Protein AF-A0A3D0WSB8-F1 (afdb_monomer)

Mean predicted aligned error: 11.87 Å

Secondary structure (DSSP, 8-state):
---TT---EEEEEEEEEHHHHHTTTPPPP-HHHHHTPPPP--PPP--SHHHHHTTTS------------------------S---EEEEEEEEE-TT-------PPPS--EEEEEEEEEEETTEEEEEEEEEEE--SS-------S---TT------

Solvent-accessible surface area (backbone atoms only — not comparable to full-atom values): 10632 Å² total; per-residue (Å²): 91,70,52,96,86,32,53,50,38,36,32,38,42,37,37,34,34,40,74,66,34,57,79,70,66,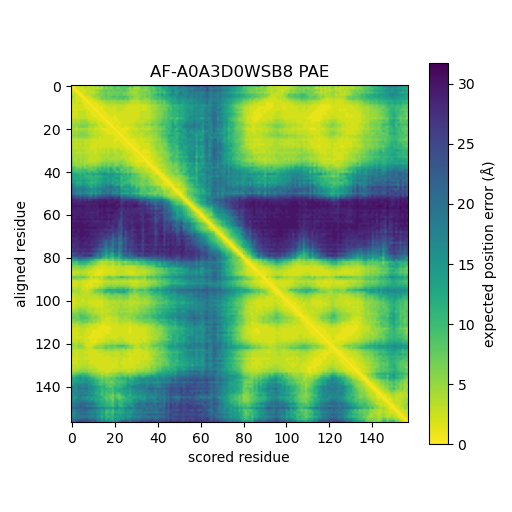61,70,81,68,48,62,46,65,64,80,68,47,84,75,75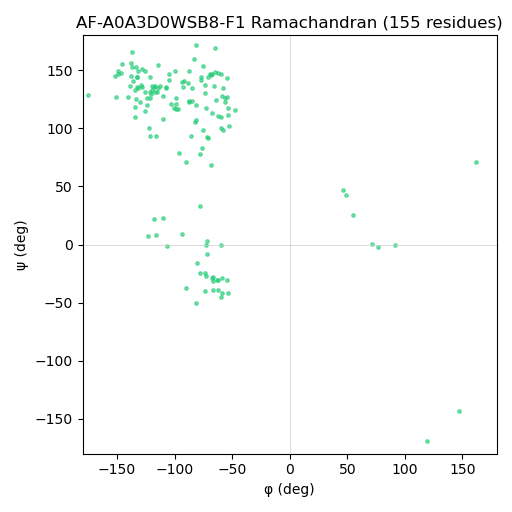,80,87,74,81,87,83,84,60,63,70,67,68,78,45,79,85,64,83,87,81,70,84,89,68,79,86,80,78,83,78,76,74,76,72,78,84,75,80,74,75,88,64,87,78,56,73,47,77,48,70,82,43,78,42,53,64,67,45,71,52,85,85,89,79,89,75,73,98,67,75,51,43,34,33,40,36,36,41,36,41,40,96,92,45,55,47,58,51,75,49,79,45,81,40,78,71,99,72,84,87,83,70,79,75,78,96,74,82,62,94,90,70,84,83,88,76,114

Radius of gyration: 27.63 Å; Cα contacts (8 Å, |Δi|>4): 172; chains: 1; bounding box: 60×66×68 Å

Foldseek 3Di:
DADPQLAKKWKKKKKWAPVVCVVVVNDFDWVCCVVVPDDDPPDDDDDCVCVVVPVDDDDDDPPDDPDDCPPPPDPPPPPCVDDTWIDMDDRDIDHGNDDDDDDDDTDPDFHKMKMKMWMDDPHDIDIDIDIDGDDDPDDDDWDDDPDDDPPDDDDTD

pLDDT: mean 83.95, std 13.14, range [54.47, 97.56]

Nearest PDB structures (foldseek):
  4u59-assembly1_A  TM=7.955E-01  e=6.589E-05  Salmonella enterica subsp. enterica serovar Typhimurium
  4rtd-assembly1_A  TM=7.518E-01  e=3.400E-05  Escherichia coli K-12
  5a42-assembly1_A  TM=7.023E-01  e=4.072E-05  Escherichia coli K-12
  4u4j-assembly1_A  TM=7.418E-01  e=1.202E-04  Salmonella enterica subsp. enterica serovar Typhimurium str. LT2
  4ziq-assembly1_A-2  TM=7.502E-01  e=2.791E-04  Escherichia coli K-12

Sequence (157 aa):
ISEKTKKSMTYTLAIVDEGLLDLTSFKTPNAWNEFYAREALGVRTWDLFDRVLGANTGMIGPLLSIGGDEALKASSDKVNRFKPVVKFLGPFTIKNGETKTHKIKLPPYVGSVRVMVVAGGNGAYGSAEKTVAVKNALMTLSTLPRVLGPGEEVWLP

Structure (mmCIF, N/CA/C/O backbone):
data_AF-A0A3D0WSB8-F1
#
_entry.id   AF-A0A3D0WSB8-F1
#
loop_
_atom_site.group_PDB
_atom_site.id
_atom_site.type_symbol
_atom_site.label_atom_id
_atom_site.label_alt_id
_atom_site.label_comp_id
_atom_site.label_asym_id
_atom_site.label_entity_id
_atom_site.label_seq_id
_atom_site.pdbx_PDB_ins_code
_atom_site.Cartn_x
_atom_site.Cartn_y
_atom_site.Cartn_z
_atom_site.occupancy
_atom_site.B_iso_or_equiv
_atom_site.auth_seq_id
_atom_site.auth_comp_id
_atom_site.auth_asym_id
_atom_site.auth_atom_id
_atom_site.pdbx_PDB_model_num
ATOM 1 N N . ILE A 1 1 ? -7.890 13.795 -2.703 1.00 86.88 1 ILE A N 1
ATOM 2 C CA . ILE A 1 1 ? -8.263 13.046 -1.481 1.00 86.88 1 ILE A CA 1
ATOM 3 C C . ILE A 1 1 ? -9.335 13.847 -0.767 1.00 86.88 1 ILE A C 1
ATOM 5 O O . ILE A 1 1 ? -9.094 15.012 -0.465 1.00 86.88 1 ILE A O 1
ATOM 9 N N . SER A 1 2 ? -10.502 13.241 -0.572 1.00 88.25 2 SER A N 1
ATOM 10 C CA . SER A 1 2 ? -11.665 13.812 0.113 1.00 88.25 2 SER A CA 1
ATOM 11 C C . SER A 1 2 ? -12.270 12.758 1.042 1.00 88.25 2 SER A C 1
ATOM 13 O O . SER A 1 2 ? -12.113 11.561 0.803 1.00 88.25 2 SER A O 1
ATOM 15 N N . GLU A 1 3 ? -12.934 13.201 2.107 1.00 89.69 3 GLU A N 1
ATOM 16 C CA . GLU A 1 3 ? -13.652 12.327 3.042 1.00 89.69 3 GLU A CA 1
ATOM 17 C C . GLU A 1 3 ? -15.122 12.202 2.601 1.00 89.69 3 GLU A C 1
ATOM 19 O O . GLU A 1 3 ? -15.752 13.202 2.241 1.00 89.69 3 GLU A O 1
ATOM 24 N N . LYS A 1 4 ? -15.675 10.982 2.608 1.00 87.44 4 LYS A N 1
ATOM 25 C CA 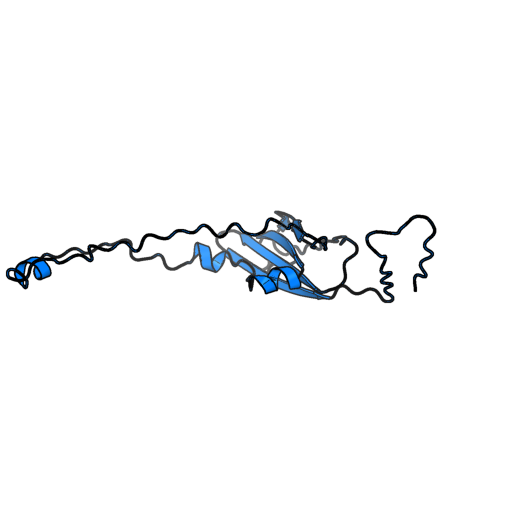. LYS A 1 4 ? -17.016 10.674 2.078 1.00 87.44 4 LYS A CA 1
ATOM 26 C C . LYS A 1 4 ? -18.125 11.416 2.830 1.00 87.44 4 LYS A C 1
ATOM 28 O O . LYS A 1 4 ? -19.071 11.886 2.205 1.00 87.44 4 LYS A O 1
ATOM 33 N N . THR A 1 5 ? -18.005 11.543 4.149 1.00 88.25 5 THR A N 1
ATOM 34 C CA . THR A 1 5 ? -18.958 12.261 5.014 1.00 88.25 5 THR A CA 1
ATOM 35 C C . THR A 1 5 ? -18.587 13.727 5.267 1.00 88.25 5 THR A C 1
ATOM 37 O O . THR A 1 5 ? -19.233 14.390 6.077 1.00 88.25 5 THR A O 1
ATOM 40 N N . LYS A 1 6 ? -17.581 14.259 4.553 1.00 88.25 6 LYS A N 1
ATOM 41 C CA . LYS A 1 6 ? -17.053 15.627 4.684 1.00 88.25 6 LYS A CA 1
ATOM 42 C C . LYS A 1 6 ? -16.610 16.008 6.106 1.00 88.25 6 LYS A C 1
ATOM 44 O O . LYS A 1 6 ? -16.581 17.194 6.434 1.00 88.25 6 LYS A O 1
ATOM 49 N N . LYS A 1 7 ? -16.234 15.046 6.942 1.00 90.81 7 LYS A N 1
ATOM 50 C CA . LYS A 1 7 ? -15.627 15.285 8.256 1.00 90.81 7 LYS A CA 1
ATOM 51 C C . LYS A 1 7 ? -14.123 15.522 8.125 1.00 90.81 7 LYS A C 1
ATOM 53 O O . LYS A 1 7 ? -13.494 15.149 7.136 1.00 90.81 7 LYS A O 1
ATOM 58 N N . SER A 1 8 ? -13.543 16.151 9.139 1.00 93.25 8 SER A N 1
ATOM 59 C CA . SER A 1 8 ? -12.102 16.303 9.271 1.00 93.25 8 SER A CA 1
ATOM 60 C C . SER A 1 8 ? -11.461 14.938 9.473 1.00 93.25 8 SER A C 1
ATOM 62 O O . SER A 1 8 ? -11.944 14.142 10.280 1.00 93.25 8 SER A O 1
ATOM 64 N N . MET A 1 9 ? -10.351 14.692 8.792 1.00 94.94 9 MET A N 1
ATOM 65 C CA . MET A 1 9 ? -9.581 13.465 8.961 1.00 94.94 9 MET A CA 1
ATOM 66 C C . MET A 1 9 ? -8.093 13.735 8.791 1.00 94.94 9 MET A C 1
ATOM 68 O O . MET A 1 9 ? -7.686 14.668 8.090 1.00 94.94 9 MET A O 1
ATOM 72 N N . THR A 1 10 ? -7.287 12.874 9.399 1.00 96.25 10 THR A N 1
ATOM 73 C CA . THR A 1 10 ? -5.852 12.792 9.154 1.00 96.25 10 THR A CA 1
ATOM 74 C C . THR A 1 10 ? -5.574 11.528 8.359 1.00 96.25 10 THR A C 1
ATOM 76 O O . THR A 1 10 ? -6.105 10.469 8.676 1.00 96.25 10 THR A O 1
ATOM 79 N N . TYR A 1 11 ? -4.759 11.621 7.317 1.00 96.19 11 TYR A N 1
ATOM 80 C CA . TYR A 1 11 ? -4.424 10.483 6.473 1.00 96.19 11 TYR A CA 1
ATOM 81 C C . TYR A 1 11 ? -2.946 10.449 6.108 1.00 96.19 11 TYR A C 1
ATOM 83 O O . TYR A 1 11 ? -2.254 11.469 6.084 1.00 96.19 11 TYR A O 1
ATOM 91 N N . THR A 1 12 ? -2.477 9.255 5.781 1.00 97.06 12 THR A N 1
ATOM 92 C CA . THR A 1 12 ? -1.164 8.991 5.203 1.00 97.06 12 THR A CA 1
ATOM 93 C C . THR A 1 12 ? -1.333 8.460 3.787 1.00 97.06 12 THR A C 1
ATOM 95 O O . THR A 1 12 ? -2.382 7.929 3.415 1.00 97.06 12 THR A O 1
ATOM 98 N N . LEU A 1 13 ? -0.306 8.660 2.970 1.00 96.56 13 LEU A N 1
ATOM 99 C CA . LEU A 1 13 ? -0.260 8.211 1.590 1.00 96.56 13 LEU A CA 1
ATOM 100 C C . LEU A 1 13 ? 0.983 7.346 1.406 1.00 96.56 13 LEU A C 1
ATOM 102 O O . LEU A 1 13 ? 2.096 7.794 1.678 1.00 96.56 13 LEU A O 1
ATOM 106 N N . ALA A 1 14 ? 0.799 6.134 0.905 1.00 96.81 14 ALA A N 1
ATOM 107 C CA . ALA A 1 14 ? 1.880 5.254 0.498 1.00 96.81 14 ALA A CA 1
ATOM 108 C C . ALA A 1 14 ? 1.782 4.994 -1.007 1.00 96.81 14 ALA A C 1
ATOM 110 O O . ALA A 1 14 ? 0.697 4.780 -1.540 1.00 96.81 14 ALA A O 1
ATOM 111 N N . ILE A 1 15 ? 2.911 5.044 -1.702 1.00 95.94 15 ILE A N 1
ATOM 112 C CA . ILE A 1 15 ? 3.022 4.731 -3.125 1.00 95.94 15 ILE A CA 1
ATOM 113 C C . ILE A 1 15 ? 4.090 3.669 -3.254 1.00 95.94 15 ILE A C 1
ATOM 115 O O . ILE A 1 15 ? 5.254 3.932 -2.945 1.00 95.94 15 ILE A O 1
ATOM 119 N N . VAL A 1 16 ? 3.683 2.484 -3.681 1.00 95.44 16 VAL A N 1
ATOM 120 C CA . VAL A 1 16 ? 4.558 1.317 -3.752 1.00 95.44 16 VAL A CA 1
ATOM 121 C C . VAL A 1 16 ? 4.396 0.652 -5.110 1.00 95.44 16 VAL A C 1
ATOM 123 O O . VAL A 1 16 ? 3.307 0.654 -5.672 1.00 95.44 16 VAL A O 1
ATOM 126 N N . ASP A 1 17 ? 5.483 0.125 -5.654 1.00 94.25 17 ASP A N 1
ATOM 127 C CA . ASP A 1 17 ? 5.476 -0.729 -6.842 1.00 94.25 17 ASP A CA 1
ATOM 128 C C . ASP A 1 17 ? 4.563 -1.952 -6.644 1.00 94.25 17 ASP A C 1
ATOM 130 O O . ASP A 1 17 ? 4.726 -2.698 -5.678 1.00 94.25 17 ASP A O 1
ATOM 134 N N . GLU A 1 18 ? 3.625 -2.164 -7.567 1.00 92.88 18 GLU A N 1
ATOM 135 C CA . GLU A 1 18 ? 2.699 -3.300 -7.551 1.00 92.88 18 GLU A CA 1
ATOM 136 C C . GLU A 1 18 ? 3.458 -4.631 -7.571 1.00 92.88 18 GLU A C 1
ATOM 138 O O . GLU A 1 18 ? 3.160 -5.523 -6.783 1.00 92.88 18 GLU A O 1
ATOM 143 N N . GLY A 1 19 ? 4.515 -4.731 -8.386 1.00 90.06 19 GLY A N 1
ATOM 144 C CA . GLY A 1 19 ? 5.308 -5.953 -8.490 1.00 90.06 19 GLY A CA 1
ATOM 145 C C . GLY A 1 19 ? 6.004 -6.314 -7.178 1.00 90.06 19 GLY A C 1
ATOM 146 O O . GLY A 1 19 ? 6.177 -7.491 -6.877 1.00 90.06 19 GLY A O 1
ATOM 147 N N . LEU A 1 20 ? 6.357 -5.318 -6.359 1.00 90.69 20 LEU A N 1
ATOM 148 C CA . LEU A 1 20 ? 6.916 -5.550 -5.026 1.00 90.69 20 LEU A CA 1
ATOM 149 C C . LEU A 1 20 ? 5.845 -6.029 -4.037 1.00 90.69 20 LEU A C 1
ATOM 151 O O . LEU A 1 20 ? 6.117 -6.903 -3.213 1.00 90.69 20 LEU A O 1
ATOM 155 N N . LEU A 1 21 ? 4.640 -5.459 -4.106 1.00 93.31 21 LEU A N 1
ATOM 156 C CA . LEU A 1 21 ? 3.523 -5.852 -3.246 1.00 93.31 21 LEU A CA 1
ATOM 157 C C . LEU A 1 21 ? 3.052 -7.279 -3.554 1.00 93.31 21 LEU A C 1
ATOM 159 O O . LEU A 1 21 ? 2.774 -8.048 -2.631 1.00 93.31 21 LEU A O 1
ATOM 163 N N . ASP A 1 22 ? 3.028 -7.654 -4.830 1.00 91.44 22 ASP A N 1
ATOM 164 C CA . ASP A 1 22 ? 2.535 -8.952 -5.286 1.00 91.44 22 ASP A CA 1
ATOM 165 C C . ASP A 1 22 ? 3.411 -10.122 -4.820 1.00 91.44 22 ASP A C 1
ATOM 167 O O . ASP A 1 22 ? 2.876 -11.182 -4.492 1.00 91.44 22 ASP A O 1
ATOM 171 N N . LEU A 1 23 ? 4.728 -9.922 -4.658 1.00 90.31 23 LEU A N 1
ATOM 172 C CA . LEU A 1 23 ? 5.646 -10.947 -4.128 1.00 90.31 23 LEU A CA 1
ATOM 173 C C . LEU A 1 23 ? 5.215 -11.503 -2.767 1.00 90.31 23 LEU A C 1
ATOM 175 O O . LEU A 1 23 ? 5.499 -12.653 -2.443 1.00 90.31 23 LEU A O 1
ATOM 179 N N . THR A 1 24 ? 4.548 -10.677 -1.963 1.00 92.50 24 THR A N 1
ATOM 180 C CA . THR A 1 24 ? 4.083 -11.039 -0.616 1.00 92.50 24 THR A CA 1
ATOM 181 C C . THR A 1 24 ? 2.563 -11.020 -0.499 1.00 92.50 24 THR A C 1
ATOM 183 O O . THR A 1 24 ? 2.034 -11.160 0.601 1.00 92.50 24 THR A O 1
ATOM 186 N N . SER A 1 25 ? 1.848 -10.848 -1.620 1.00 93.19 25 SER A N 1
ATOM 187 C CA . SER A 1 25 ? 0.395 -10.630 -1.632 1.00 93.19 25 SER A CA 1
ATOM 188 C C . SER A 1 25 ? -0.037 -9.536 -0.644 1.00 93.19 25 SER A C 1
ATOM 190 O O . SER A 1 25 ? -1.010 -9.686 0.102 1.00 93.19 25 SER A O 1
ATOM 192 N N . PHE A 1 26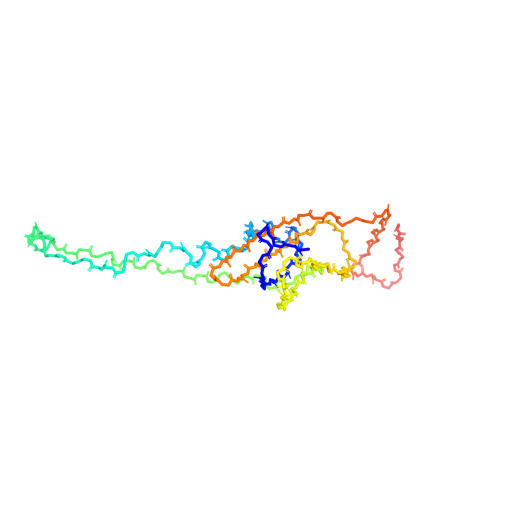 ? 0.726 -8.439 -0.597 1.00 96.06 26 PHE A N 1
ATOM 193 C CA . PHE A 1 26 ? 0.545 -7.385 0.391 1.00 96.06 26 PHE A CA 1
ATOM 194 C C . PHE A 1 26 ? -0.822 -6.712 0.227 1.00 96.06 26 PHE A C 1
ATOM 196 O O . PHE A 1 26 ? -1.170 -6.191 -0.839 1.00 96.06 26 PHE A O 1
ATOM 203 N N . LYS A 1 27 ? -1.597 -6.702 1.313 1.00 94.69 27 LYS A N 1
ATOM 204 C CA . LYS A 1 27 ? -2.911 -6.057 1.377 1.00 94.69 27 LYS A CA 1
ATOM 205 C C . LYS A 1 27 ? -2.762 -4.628 1.875 1.00 94.69 27 LYS A C 1
ATOM 207 O O . LYS A 1 27 ? -2.004 -4.383 2.811 1.00 94.69 27 LYS A O 1
ATOM 212 N N . THR A 1 28 ? -3.522 -3.695 1.303 1.00 95.62 28 THR A N 1
ATOM 213 C CA . THR A 1 28 ? -3.549 -2.327 1.832 1.00 95.62 28 THR A CA 1
ATOM 214 C C . THR A 1 28 ? -4.005 -2.339 3.288 1.00 95.62 28 THR A C 1
ATOM 216 O O . THR A 1 28 ? -5.063 -2.905 3.585 1.00 95.62 28 THR A O 1
ATOM 219 N N . PRO A 1 29 ? -3.240 -1.714 4.203 1.00 94.81 29 PRO A N 1
ATOM 220 C CA . PRO A 1 29 ? -3.592 -1.691 5.611 1.00 94.81 29 PRO A CA 1
ATOM 221 C C . PRO A 1 29 ? -4.976 -1.078 5.830 1.00 94.81 29 PRO A C 1
ATOM 223 O O . PRO A 1 29 ? -5.304 -0.026 5.278 1.00 94.81 29 PRO A O 1
ATOM 226 N N . ASN A 1 30 ? -5.781 -1.728 6.667 1.00 94.31 30 ASN A N 1
ATOM 227 C CA . ASN A 1 30 ? -7.077 -1.221 7.090 1.00 94.31 30 ASN A CA 1
ATOM 228 C C . ASN A 1 30 ? -7.105 -1.119 8.616 1.00 94.31 30 ASN A C 1
ATOM 230 O O . ASN A 1 30 ? -7.333 -2.110 9.305 1.00 94.31 30 ASN A O 1
ATOM 234 N N . ALA A 1 31 ? -6.907 0.096 9.128 1.00 92.31 31 ALA A N 1
ATOM 235 C CA . ALA A 1 31 ? -6.892 0.364 10.563 1.00 92.31 31 ALA A CA 1
ATOM 236 C C . ALA A 1 31 ? -8.209 -0.027 11.258 1.00 92.31 31 ALA A C 1
ATOM 238 O O . ALA A 1 31 ? -8.179 -0.417 12.420 1.00 92.31 31 ALA A O 1
ATOM 239 N N . TRP A 1 32 ? -9.350 0.008 10.556 1.00 92.31 32 TRP A N 1
ATOM 240 C CA . TRP A 1 32 ? -10.624 -0.437 11.126 1.00 92.31 32 TRP A CA 1
ATOM 241 C C . TRP A 1 32 ? -10.570 -1.905 11.556 1.00 92.31 32 TRP A C 1
ATOM 243 O O . TRP A 1 32 ? -10.994 -2.237 12.656 1.00 92.31 32 TRP A O 1
ATOM 253 N N . ASN A 1 33 ? -10.014 -2.777 10.712 1.00 91.56 33 ASN A N 1
ATOM 254 C CA . ASN A 1 33 ? -9.956 -4.212 10.991 1.00 91.56 33 ASN A CA 1
ATOM 255 C C . ASN A 1 33 ? -9.051 -4.543 12.180 1.00 91.56 33 ASN A C 1
ATOM 257 O O . ASN A 1 33 ? -9.295 -5.546 12.838 1.00 91.56 33 ASN A O 1
ATOM 261 N N . GLU A 1 34 ? -8.043 -3.712 12.444 1.00 90.81 34 GLU A N 1
ATOM 262 C CA . GLU A 1 34 ? -7.132 -3.877 13.579 1.00 90.81 34 GLU A CA 1
ATOM 263 C C . GLU A 1 34 ? -7.748 -3.331 14.873 1.00 90.81 34 GLU A C 1
ATOM 265 O O . GLU A 1 34 ? -7.818 -4.035 15.875 1.00 90.81 34 GLU A O 1
ATOM 270 N N . PHE A 1 35 ? -8.259 -2.094 14.861 1.00 91.00 35 PHE A N 1
ATOM 271 C CA . PHE A 1 35 ? -8.812 -1.462 16.067 1.00 91.00 35 PHE A CA 1
ATOM 272 C C . PHE A 1 35 ? -10.179 -2.019 16.485 1.00 91.00 35 PHE A C 1
ATOM 274 O O . PHE A 1 35 ? -10.533 -1.934 17.657 1.00 91.00 35 PHE A O 1
ATOM 281 N N . TYR A 1 36 ? -10.942 -2.587 15.548 1.00 90.75 36 TYR A N 1
ATOM 282 C CA . TYR A 1 36 ? -12.220 -3.259 15.813 1.00 90.75 36 TYR A CA 1
ATOM 283 C C . TYR A 1 36 ? -12.123 -4.777 15.625 1.00 90.75 36 TYR A C 1
ATOM 285 O O . TYR A 1 36 ? -13.131 -5.445 15.371 1.00 90.75 36 TYR A O 1
ATOM 293 N N . ALA A 1 37 ? -10.913 -5.331 15.733 1.00 92.44 37 ALA A N 1
ATOM 294 C CA . ALA A 1 37 ? -10.713 -6.769 15.725 1.00 92.44 37 ALA A CA 1
ATOM 295 C C . ALA A 1 37 ? -11.469 -7.425 16.890 1.00 92.44 37 ALA A C 1
ATOM 297 O O . ALA A 1 37 ? -11.585 -6.875 17.986 1.00 92.44 37 ALA A O 1
ATOM 298 N N . ARG A 1 38 ? -11.964 -8.645 16.666 1.00 91.12 38 ARG A N 1
ATOM 299 C CA . ARG A 1 38 ? -12.457 -9.478 17.767 1.00 91.12 38 ARG A CA 1
ATOM 300 C C . ARG A 1 38 ? -11.248 -9.971 18.550 1.00 91.12 38 ARG A C 1
ATOM 302 O O . ARG A 1 38 ? -10.427 -10.702 18.001 1.00 91.12 38 ARG A O 1
ATOM 309 N N . GLU A 1 39 ? -11.156 -9.591 19.814 1.00 89.94 39 GLU A N 1
ATOM 310 C CA . GLU A 1 39 ? -10.102 -10.092 20.687 1.00 89.94 39 GLU A CA 1
ATOM 311 C C . GLU A 1 39 ? -10.334 -11.568 21.021 1.00 89.94 39 GLU A C 1
ATOM 313 O O . GLU A 1 39 ? -11.471 -12.038 21.152 1.00 89.94 39 GLU A O 1
ATOM 318 N N . ALA A 1 40 ? -9.237 -12.317 21.135 1.00 88.56 40 ALA A N 1
ATOM 319 C CA . ALA A 1 40 ? -9.295 -13.693 21.595 1.00 88.56 40 ALA A CA 1
ATOM 320 C C . ALA A 1 40 ? -9.840 -13.737 23.027 1.00 88.56 40 ALA A C 1
ATOM 322 O O . ALA A 1 40 ? -9.587 -12.841 23.834 1.00 88.56 40 ALA A O 1
ATOM 323 N N . LEU A 1 41 ? -10.568 -14.806 23.353 1.00 89.56 41 LEU A N 1
ATOM 324 C CA . LEU A 1 41 ? -11.069 -15.008 24.704 1.00 89.56 41 LEU A CA 1
ATOM 325 C C . LEU A 1 41 ? -9.882 -15.069 25.680 1.00 89.56 41 LEU A C 1
ATOM 327 O O . LEU A 1 41 ? -9.130 -16.039 25.699 1.00 89.56 41 LEU A O 1
ATOM 331 N N . GLY A 1 42 ? -9.733 -14.032 26.505 1.00 88.62 42 GLY A N 1
ATOM 332 C CA . GLY A 1 42 ? -8.688 -13.948 27.531 1.00 88.62 42 GLY A CA 1
ATOM 333 C C . GLY A 1 42 ? -8.921 -14.867 28.735 1.00 88.62 42 GLY A C 1
ATOM 334 O O . GLY A 1 42 ? -8.116 -14.885 29.664 1.00 88.62 42 GLY A O 1
ATOM 335 N N . VAL A 1 43 ? -10.019 -15.626 28.740 1.00 91.19 43 VAL A N 1
ATOM 336 C CA . VAL A 1 43 ? -10.356 -16.569 29.806 1.00 91.19 43 VAL A CA 1
ATOM 337 C C . VAL A 1 43 ? -9.714 -17.913 29.505 1.00 91.19 43 VAL A C 1
ATOM 339 O O . VAL A 1 43 ? -9.967 -18.526 28.471 1.00 91.19 43 VAL A O 1
ATOM 342 N N . ARG A 1 44 ? -8.915 -18.395 30.454 1.00 85.06 44 ARG A N 1
ATOM 343 C CA . ARG A 1 44 ? -8.439 -19.776 30.473 1.00 85.06 44 ARG A CA 1
ATOM 344 C C . ARG A 1 44 ? -9.291 -20.555 31.461 1.00 85.06 44 ARG A C 1
ATOM 346 O O . ARG A 1 44 ? -9.301 -20.229 32.646 1.00 85.06 44 ARG A O 1
A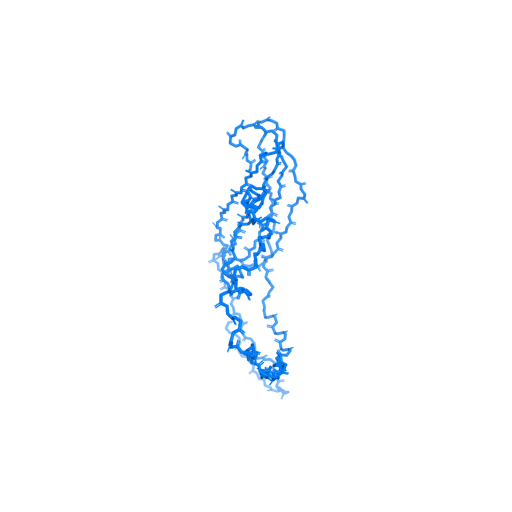TOM 353 N N . THR A 1 45 ? -10.008 -21.559 30.976 1.00 86.75 45 THR A N 1
ATOM 354 C CA . THR A 1 45 ? -10.735 -22.502 31.828 1.00 86.75 45 THR A CA 1
ATOM 355 C C . THR A 1 45 ? -9.816 -23.652 32.208 1.00 86.75 45 THR A C 1
ATOM 357 O O . THR A 1 45 ? -9.051 -24.143 31.382 1.00 86.75 45 THR A O 1
ATOM 360 N N . TRP A 1 46 ? -9.900 -24.072 33.464 1.00 86.94 46 TRP A N 1
ATOM 361 C CA . TRP A 1 46 ? -9.191 -25.230 33.991 1.00 86.94 46 TRP A CA 1
ATOM 362 C C . TRP A 1 46 ? -10.214 -26.110 34.696 1.00 86.94 46 TRP A C 1
ATOM 364 O O . TRP A 1 46 ? -11.051 -25.589 35.434 1.00 86.94 46 TRP A O 1
ATOM 374 N N . ASP A 1 47 ? -10.136 -27.420 34.494 1.00 86.06 47 ASP A N 1
ATOM 375 C CA . ASP A 1 47 ? -10.934 -28.384 35.244 1.00 86.06 47 ASP A CA 1
ATOM 376 C C . ASP A 1 47 ? -10.086 -29.599 35.675 1.00 86.06 47 ASP A C 1
ATOM 378 O O .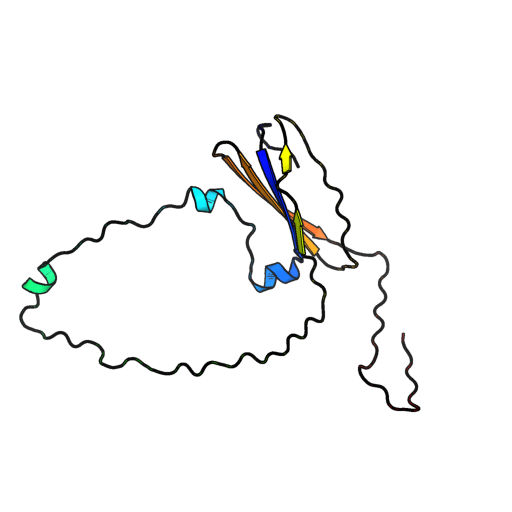 ASP A 1 47 ? -8.941 -29.766 35.245 1.00 86.06 47 ASP A O 1
ATOM 382 N N . LEU A 1 48 ? -10.627 -30.391 36.608 1.00 82.12 48 LEU A N 1
ATOM 383 C CA . LEU A 1 48 ? -9.995 -31.585 37.182 1.00 82.12 48 LEU A CA 1
ATOM 384 C C . LEU A 1 48 ? -10.609 -32.909 36.686 1.00 82.12 48 LEU A C 1
ATOM 386 O O . LEU A 1 48 ? -10.134 -33.967 37.095 1.00 82.12 48 LEU A O 1
ATOM 390 N N . PHE A 1 49 ? -11.637 -32.888 35.835 1.00 76.62 49 PHE A N 1
ATOM 391 C CA . PHE A 1 49 ? -12.302 -34.069 35.279 1.00 76.62 49 PHE A CA 1
ATOM 392 C C . PHE A 1 49 ? -11.305 -35.020 34.612 1.00 76.62 49 PHE A C 1
ATOM 394 O O . PHE A 1 49 ? -11.358 -36.216 34.894 1.00 76.62 49 PHE A O 1
ATOM 401 N N . ASP A 1 50 ? -10.326 -34.511 33.857 1.00 67.44 50 ASP A N 1
ATOM 402 C CA . ASP A 1 50 ? -9.274 -35.340 33.240 1.00 67.44 50 ASP A CA 1
ATOM 403 C C . ASP A 1 50 ? -8.395 -36.072 34.270 1.00 67.44 50 ASP A C 1
ATOM 405 O O . ASP A 1 50 ? -7.931 -37.188 34.030 1.00 67.44 50 ASP A O 1
ATOM 409 N N . ARG A 1 51 ? -8.190 -35.488 35.460 1.00 65.19 51 ARG A N 1
ATOM 410 C CA . ARG A 1 51 ? -7.430 -36.130 36.549 1.00 65.19 51 ARG A CA 1
ATOM 411 C C . ARG A 1 51 ? -8.240 -37.187 37.293 1.00 65.19 51 ARG A C 1
ATOM 413 O O . ARG A 1 51 ? -7.654 -38.083 37.892 1.00 65.19 51 ARG A O 1
ATOM 420 N N . VAL A 1 52 ? -9.566 -37.075 37.274 1.00 68.56 52 VAL A N 1
ATOM 421 C CA . VAL A 1 52 ? -10.474 -37.997 37.970 1.00 68.56 52 VAL A CA 1
ATOM 422 C C . VAL A 1 52 ? -10.870 -39.169 37.067 1.00 68.56 52 VAL A C 1
ATOM 424 O O . VAL A 1 52 ? -10.943 -40.299 37.540 1.00 68.56 52 VAL A O 1
ATOM 427 N N . LEU A 1 53 ? -11.069 -38.934 35.766 1.00 65.44 53 LEU A N 1
ATOM 428 C CA . LEU A 1 53 ? -11.468 -39.964 34.798 1.00 65.44 53 LEU A CA 1
ATOM 429 C C . LEU A 1 53 ? -10.300 -40.839 34.301 1.00 65.44 53 LEU A C 1
ATOM 431 O O . LEU A 1 53 ? -10.540 -41.916 33.761 1.00 65.44 53 LEU A O 1
ATOM 435 N N . GLY A 1 54 ? -9.048 -40.416 34.507 1.00 59.12 54 GLY A N 1
ATOM 436 C CA . GLY A 1 54 ? -7.848 -41.060 33.956 1.00 59.12 54 GLY A CA 1
ATOM 437 C C . GLY A 1 54 ? -6.851 -41.616 34.977 1.00 59.12 54 GLY A C 1
ATOM 438 O O . GLY A 1 54 ? -5.683 -41.785 34.631 1.00 59.12 54 GLY A O 1
ATOM 439 N N . ALA A 1 55 ? -7.259 -41.909 36.218 1.00 56.19 55 ALA A N 1
ATOM 440 C CA . ALA A 1 55 ? -6.353 -42.301 37.312 1.00 56.19 55 ALA A CA 1
ATOM 441 C C . ALA A 1 55 ? -5.501 -43.580 37.078 1.00 56.19 55 ALA A C 1
ATOM 443 O O . ALA A 1 55 ? -4.692 -43.916 37.937 1.00 56.19 55 ALA A O 1
ATOM 444 N N . ASN A 1 56 ? -5.625 -44.267 35.932 1.00 57.22 56 ASN A N 1
ATOM 445 C CA . ASN A 1 56 ? -4.951 -45.543 35.653 1.00 57.22 56 ASN A CA 1
ATOM 446 C C . ASN A 1 56 ? -4.060 -45.601 34.395 1.00 57.22 56 ASN A C 1
ATOM 448 O O . ASN A 1 56 ? -3.560 -46.680 34.082 1.00 57.22 56 ASN A O 1
ATOM 452 N N . THR A 1 57 ? -3.789 -44.506 33.680 1.00 60.06 57 THR A N 1
ATOM 453 C CA . THR A 1 57 ? -2.853 -44.557 32.535 1.00 60.06 57 THR A CA 1
ATOM 454 C C . THR A 1 57 ? -1.868 -43.399 32.569 1.00 60.06 57 THR A C 1
ATOM 456 O O . THR A 1 57 ? -2.240 -42.244 32.381 1.00 60.06 57 THR A O 1
ATOM 459 N N . GLY A 1 58 ? -0.603 -43.727 32.849 1.00 61.06 58 GLY A N 1
ATOM 460 C CA . GLY A 1 58 ? 0.503 -42.783 32.964 1.00 61.06 58 GLY A CA 1
ATOM 461 C C . GLY A 1 58 ? 0.670 -41.893 31.731 1.00 61.06 58 GLY A C 1
ATOM 462 O O . GLY A 1 58 ? 0.479 -42.315 30.593 1.00 61.06 58 GLY A O 1
ATOM 463 N N . MET A 1 59 ? 1.043 -40.641 31.979 1.00 60.38 59 MET A N 1
ATOM 464 C CA . MET A 1 59 ? 1.249 -39.626 30.955 1.00 60.38 59 MET A CA 1
ATOM 465 C C . MET A 1 59 ? 2.575 -39.889 30.226 1.00 60.38 59 MET A C 1
ATOM 467 O O . MET A 1 59 ? 3.644 -39.530 30.717 1.00 60.38 59 MET A O 1
ATOM 471 N N . ILE A 1 60 ? 2.515 -40.531 29.059 1.00 60.69 60 ILE A N 1
ATOM 472 C CA . ILE A 1 60 ? 3.670 -40.679 28.166 1.00 60.69 60 ILE A CA 1
ATOM 473 C C . ILE A 1 60 ? 3.731 -39.422 27.297 1.00 60.69 60 ILE A C 1
ATOM 475 O O . ILE A 1 60 ? 3.056 -39.317 26.276 1.00 60.69 60 ILE A O 1
ATOM 479 N N . GLY A 1 61 ? 4.507 -38.431 27.733 1.00 61.41 61 GLY A N 1
ATOM 480 C CA . GLY A 1 61 ? 4.875 -37.314 26.866 1.00 61.41 61 GLY A CA 1
ATOM 481 C C . GLY A 1 61 ? 5.795 -37.802 25.738 1.00 61.41 61 GLY A C 1
ATOM 482 O O . GLY A 1 61 ? 6.592 -38.717 25.963 1.00 61.41 61 GLY A O 1
ATOM 483 N N . PRO A 1 62 ? 5.730 -37.223 24.527 1.00 57.22 62 PRO A N 1
ATOM 484 C CA . PRO A 1 62 ? 6.719 -37.511 23.498 1.00 57.22 62 PRO A CA 1
ATOM 485 C C . PRO A 1 62 ? 8.101 -37.057 23.996 1.00 57.22 62 PRO A C 1
ATOM 487 O O . PRO A 1 62 ? 8.370 -35.868 24.130 1.00 57.22 62 PRO A O 1
ATOM 490 N N . LEU A 1 63 ? 8.983 -38.022 24.274 1.00 55.31 63 LEU A N 1
ATOM 491 C CA . LEU A 1 63 ? 10.372 -37.815 24.720 1.00 55.31 63 LEU A CA 1
ATOM 492 C C . LEU A 1 63 ? 11.288 -37.282 23.596 1.00 55.31 63 LEU A C 1
ATOM 494 O O . LEU A 1 63 ? 12.492 -37.136 23.777 1.00 55.31 63 LEU A O 1
ATOM 498 N N . LEU A 1 64 ? 10.738 -37.012 22.412 1.00 57.22 64 LEU A N 1
ATOM 499 C CA . LEU A 1 64 ? 11.496 -36.657 21.221 1.00 57.22 64 LEU A CA 1
ATOM 500 C C . LEU A 1 64 ? 11.138 -35.236 20.789 1.00 57.22 64 LEU A C 1
ATOM 502 O O . LEU A 1 64 ? 10.198 -35.009 20.031 1.00 57.22 64 LEU A O 1
ATOM 506 N N . SER A 1 65 ? 11.936 -34.278 21.262 1.00 56.97 65 SER A N 1
ATOM 507 C CA . SER A 1 65 ? 12.174 -33.049 20.509 1.00 56.97 65 SER A CA 1
ATOM 508 C C . SER A 1 65 ? 12.958 -33.446 19.262 1.00 56.97 65 SER A C 1
ATOM 510 O O . SER A 1 65 ? 14.090 -33.922 19.368 1.00 56.97 65 SER A O 1
ATOM 512 N N . ILE A 1 66 ? 12.354 -33.311 18.083 1.00 62.62 66 ILE A N 1
ATOM 513 C CA . ILE A 1 66 ? 13.090 -33.417 16.823 1.00 62.62 66 ILE A CA 1
ATOM 514 C C . ILE A 1 66 ? 13.944 -32.150 16.732 1.00 62.62 66 ILE A C 1
ATOM 516 O O . ILE A 1 66 ? 13.480 -31.090 16.319 1.00 62.62 66 ILE A O 1
ATOM 520 N N . GLY A 1 67 ? 15.180 -32.261 17.215 1.00 59.94 67 GLY A N 1
ATOM 521 C CA . GLY A 1 67 ? 16.230 -31.277 17.014 1.00 59.94 67 GLY A CA 1
ATOM 522 C C . GLY A 1 67 ? 16.744 -31.332 15.578 1.00 59.94 67 GLY A C 1
ATOM 523 O O . GLY A 1 67 ? 16.956 -32.411 15.027 1.00 59.94 67 GLY A O 1
ATOM 524 N N . GLY A 1 68 ? 16.951 -30.155 14.995 1.00 60.62 68 GLY A N 1
ATOM 525 C CA . GLY A 1 68 ? 17.503 -29.984 13.658 1.00 60.62 68 GLY A CA 1
ATOM 526 C C . GLY A 1 68 ? 17.201 -28.590 13.129 1.00 60.62 68 GLY A C 1
ATOM 527 O O . GLY A 1 68 ? 16.361 -28.446 12.252 1.00 60.62 68 GLY A O 1
ATOM 528 N N . ASP A 1 69 ? 17.856 -27.565 13.678 1.00 57.44 69 ASP A N 1
ATOM 529 C CA . ASP A 1 69 ? 17.925 -26.265 13.006 1.00 57.44 69 ASP A CA 1
ATOM 530 C C . ASP A 1 69 ? 19.249 -26.218 12.241 1.00 57.44 69 ASP A C 1
ATOM 532 O O . ASP A 1 69 ? 20.258 -25.682 12.702 1.00 57.44 69 ASP A O 1
ATOM 536 N N . GLU A 1 70 ? 19.278 -26.874 11.081 1.00 54.47 70 GLU A N 1
ATOM 537 C CA . GLU A 1 70 ? 20.255 -26.503 10.068 1.00 54.47 70 GLU A CA 1
ATOM 538 C C . GLU A 1 70 ? 19.798 -25.152 9.529 1.00 54.47 70 GLU A C 1
ATOM 540 O O . GLU A 1 70 ? 18.957 -25.061 8.634 1.00 54.47 70 GLU A O 1
ATOM 545 N N . ALA A 1 71 ? 20.312 -24.090 10.148 1.00 66.62 71 ALA A N 1
ATOM 546 C CA . ALA A 1 71 ? 20.104 -22.736 9.687 1.00 66.62 71 ALA A CA 1
ATOM 547 C C . ALA A 1 71 ? 20.618 -22.648 8.245 1.00 66.62 71 ALA A C 1
ATOM 549 O O . ALA A 1 71 ? 21.820 -22.502 8.001 1.00 66.62 71 ALA A O 1
ATOM 550 N N . LEU A 1 72 ? 19.696 -22.749 7.285 1.00 59.84 72 LEU A N 1
ATOM 551 C CA . LEU A 1 72 ? 19.931 -22.429 5.888 1.00 59.84 72 LEU A CA 1
ATOM 552 C C . LEU A 1 72 ? 20.505 -21.014 5.860 1.00 59.84 72 LEU A C 1
ATOM 554 O O . LEU A 1 72 ? 19.784 -20.027 6.018 1.00 59.84 72 LEU A O 1
ATOM 558 N N . LYS A 1 73 ? 21.827 -20.904 5.690 1.00 61.75 73 LYS A N 1
ATOM 559 C CA . LYS A 1 73 ? 22.466 -19.633 5.362 1.00 61.75 73 LYS A CA 1
ATOM 560 C C . LYS A 1 73 ? 21.852 -19.182 4.047 1.00 61.75 73 LYS A C 1
ATOM 562 O O . LYS A 1 73 ? 22.237 -19.666 2.986 1.00 61.75 73 LYS A O 1
ATOM 567 N N . ALA A 1 74 ? 20.892 -18.265 4.124 1.00 64.25 74 ALA A N 1
ATOM 568 C CA . ALA A 1 74 ? 20.395 -17.571 2.955 1.00 64.25 74 ALA A CA 1
ATOM 569 C C . ALA A 1 74 ? 21.612 -16.972 2.243 1.00 64.25 74 ALA A C 1
ATOM 571 O O . ALA A 1 74 ? 22.345 -16.165 2.822 1.00 64.25 74 ALA A O 1
ATOM 572 N N . SER A 1 75 ? 21.862 -17.420 1.014 1.00 62.62 75 SER A N 1
ATOM 573 C CA . SER A 1 75 ? 22.876 -16.853 0.134 1.00 62.62 75 SER A CA 1
ATOM 574 C C . SER A 1 75 ? 22.720 -15.333 0.139 1.00 62.62 75 SER A C 1
ATOM 576 O O . SER A 1 75 ? 21.676 -14.814 -0.262 1.00 62.62 75 SER A O 1
ATOM 578 N N . SER A 1 76 ? 23.732 -14.614 0.632 1.00 60.00 76 SER A N 1
ATOM 579 C CA . SER A 1 76 ? 23.693 -13.162 0.838 1.00 60.00 76 SER A CA 1
ATOM 580 C C . SER A 1 76 ? 23.885 -12.372 -0.457 1.00 60.00 76 SER A C 1
ATOM 582 O O . SER A 1 76 ? 24.462 -11.281 -0.447 1.00 60.00 76 SER A O 1
ATOM 584 N N . ASP A 1 77 ? 23.410 -12.900 -1.577 1.00 62.06 77 ASP A N 1
ATOM 585 C CA . ASP A 1 77 ? 23.452 -12.207 -2.850 1.00 62.06 77 ASP A CA 1
ATOM 586 C C . ASP A 1 77 ? 22.326 -11.176 -2.870 1.00 62.06 77 ASP A C 1
ATOM 588 O O . ASP A 1 77 ? 21.272 -11.343 -3.484 1.00 62.06 77 ASP A O 1
ATOM 592 N N . LYS A 1 78 ? 22.566 -10.057 -2.173 1.00 58.56 78 LYS A N 1
ATOM 593 C CA . LYS A 1 78 ? 21.803 -8.813 -2.310 1.00 58.56 78 LYS A CA 1
ATOM 594 C C . LYS A 1 78 ? 22.076 -8.212 -3.682 1.00 58.56 78 LYS A C 1
ATOM 596 O O . LYS A 1 78 ? 22.685 -7.156 -3.832 1.00 58.56 78 LYS A O 1
ATOM 601 N N . VAL A 1 79 ? 21.592 -8.881 -4.711 1.00 55.78 79 VAL A N 1
ATOM 602 C CA . VAL A 1 79 ? 21.631 -8.372 -6.068 1.00 55.78 79 VAL A CA 1
ATOM 603 C C . VAL A 1 79 ? 20.344 -7.583 -6.287 1.00 55.78 79 VAL A C 1
ATOM 605 O O . VAL A 1 79 ? 19.432 -8.011 -6.988 1.00 55.78 79 VAL A O 1
ATOM 608 N N . ASN A 1 80 ? 20.251 -6.414 -5.646 1.00 55.56 80 ASN A N 1
ATOM 609 C CA . ASN A 1 80 ? 19.138 -5.503 -5.883 1.00 55.56 80 ASN A CA 1
ATOM 610 C C . ASN A 1 80 ? 19.352 -4.792 -7.230 1.00 55.56 80 ASN A C 1
ATOM 612 O O . ASN A 1 80 ? 19.914 -3.700 -7.294 1.00 55.56 80 ASN A O 1
ATOM 616 N N . ARG A 1 81 ? 18.972 -5.460 -8.327 1.00 63.53 81 ARG A N 1
ATOM 617 C CA . ARG A 1 81 ? 19.112 -4.953 -9.707 1.00 63.53 81 ARG A CA 1
ATOM 618 C C . ARG A 1 81 ? 18.137 -3.822 -10.040 1.00 63.53 81 ARG A C 1
ATOM 620 O O . ARG A 1 81 ? 18.287 -3.205 -11.090 1.00 63.53 81 ARG A O 1
ATOM 627 N N . PHE A 1 82 ? 17.173 -3.526 -9.168 1.00 68.81 82 PHE A N 1
ATOM 628 C CA . PHE A 1 82 ? 16.110 -2.563 -9.441 1.00 68.81 82 PHE A CA 1
ATOM 629 C C . PHE A 1 82 ? 15.950 -1.601 -8.265 1.00 68.81 82 PHE A C 1
ATOM 631 O O . PHE A 1 82 ? 15.958 -2.012 -7.111 1.00 68.81 82 PHE A O 1
ATOM 638 N N . LYS A 1 83 ? 15.818 -0.300 -8.542 1.00 77.62 83 LYS A N 1
ATOM 639 C CA . LYS A 1 83 ? 15.453 0.684 -7.514 1.00 77.62 83 LYS A CA 1
ATOM 640 C C . LYS A 1 83 ? 13.928 0.640 -7.362 1.00 77.62 83 LYS A C 1
ATOM 642 O O . LYS A 1 83 ? 13.255 1.145 -8.261 1.00 77.62 83 LYS A O 1
ATOM 647 N N . PRO A 1 84 ? 13.371 0.044 -6.290 1.00 81.81 84 PRO A N 1
ATOM 648 C CA . PRO A 1 84 ? 11.926 -0.040 -6.144 1.00 81.81 84 PRO A CA 1
ATOM 649 C C . PRO A 1 84 ? 11.338 1.353 -5.911 1.00 81.81 84 PRO A C 1
ATOM 651 O O . PRO A 1 84 ? 11.942 2.204 -5.247 1.00 81.81 84 PRO A O 1
ATOM 654 N N . VAL A 1 85 ? 10.135 1.588 -6.429 1.00 89.44 85 VAL A N 1
ATOM 655 C CA . VAL A 1 85 ? 9.375 2.794 -6.099 1.00 89.44 85 VAL A CA 1
ATOM 656 C C . VAL A 1 85 ? 8.675 2.562 -4.771 1.00 89.44 85 VAL A C 1
ATOM 658 O O . VAL A 1 85 ? 7.702 1.823 -4.699 1.00 89.44 85 VAL A O 1
ATOM 661 N N . VAL A 1 86 ? 9.174 3.209 -3.720 1.00 92.94 86 VAL A N 1
ATOM 662 C CA . VAL A 1 86 ? 8.533 3.238 -2.403 1.00 92.94 86 VAL A CA 1
ATOM 663 C C . VAL A 1 86 ? 8.559 4.672 -1.897 1.00 92.94 86 VAL A C 1
ATOM 665 O O . VAL A 1 86 ? 9.626 5.266 -1.731 1.00 92.94 86 VAL A O 1
ATOM 668 N N . LYS A 1 87 ? 7.385 5.259 -1.676 1.00 94.44 87 LYS A N 1
ATOM 669 C CA . LYS A 1 87 ? 7.234 6.578 -1.057 1.00 94.44 87 LYS A CA 1
ATOM 670 C C . LYS A 1 87 ? 6.153 6.533 -0.000 1.00 94.44 87 LYS A C 1
ATOM 672 O O . LYS A 1 87 ? 5.054 6.063 -0.260 1.00 94.44 87 LYS A O 1
ATOM 677 N N . PHE A 1 88 ? 6.455 7.092 1.160 1.00 95.38 88 PHE A N 1
ATOM 678 C CA . PHE A 1 88 ? 5.500 7.289 2.237 1.00 95.38 88 PHE A CA 1
ATOM 679 C C . PHE A 1 88 ? 5.435 8.778 2.564 1.00 95.38 88 PHE A C 1
ATOM 681 O O . PHE A 1 88 ? 6.468 9.439 2.667 1.00 95.38 88 PHE A O 1
ATOM 688 N N . LEU A 1 89 ? 4.226 9.321 2.653 1.00 95.38 89 LEU A N 1
ATOM 689 C CA . LEU A 1 89 ? 3.969 10.746 2.805 1.00 95.38 89 LEU A CA 1
ATOM 690 C C . LEU A 1 89 ? 2.881 10.973 3.855 1.00 95.38 89 LEU A C 1
ATOM 692 O O . LEU A 1 89 ? 1.863 10.278 3.878 1.00 95.38 89 LEU A O 1
ATOM 696 N N . GLY A 1 90 ? 3.069 12.007 4.669 1.00 91.62 90 GLY A N 1
ATOM 697 C CA . GLY A 1 90 ? 2.133 12.410 5.715 1.00 91.62 90 GLY A CA 1
ATOM 698 C C . GLY A 1 90 ? 2.753 12.346 7.116 1.00 91.62 90 GLY A C 1
ATOM 699 O O . GLY A 1 90 ? 3.968 12.189 7.234 1.00 91.62 90 GLY A O 1
ATOM 700 N N . PRO A 1 91 ? 1.930 12.479 8.170 1.00 94.19 91 PRO A N 1
ATOM 701 C CA . PRO A 1 91 ? 0.472 12.614 8.119 1.00 94.19 91 PRO A CA 1
ATOM 702 C C . PRO A 1 91 ? 0.012 13.958 7.534 1.00 94.19 91 PRO A C 1
ATOM 704 O O . PRO A 1 91 ? 0.654 14.991 7.705 1.00 94.19 91 PRO A O 1
ATOM 707 N N . PHE A 1 92 ? -1.123 13.948 6.840 1.00 95.81 92 PHE A N 1
ATOM 708 C CA . PHE A 1 92 ? -1.801 15.148 6.357 1.00 95.81 92 PHE A CA 1
ATOM 709 C C . PHE A 1 92 ? -3.176 15.255 6.995 1.00 95.81 92 PHE A C 1
ATOM 711 O O . PHE A 1 92 ? -3.930 14.290 6.988 1.00 95.81 92 PHE A O 1
ATOM 718 N N . THR A 1 93 ? -3.540 16.444 7.457 1.00 94.62 93 THR A N 1
ATOM 719 C CA . THR A 1 93 ? -4.881 16.722 7.983 1.00 94.62 93 THR A CA 1
ATOM 720 C C . THR A 1 93 ? -5.677 17.542 6.973 1.00 94.62 93 THR A C 1
ATOM 722 O O . THR A 1 93 ? -5.118 18.417 6.305 1.00 94.62 93 THR A O 1
ATOM 725 N N . ILE A 1 94 ? -6.967 17.237 6.849 1.00 94.12 94 ILE A N 1
ATOM 726 C CA . ILE A 1 94 ? -7.952 18.035 6.111 1.00 94.12 94 ILE A CA 1
ATOM 727 C C . ILE A 1 94 ? -9.088 18.451 7.044 1.00 94.12 94 ILE A C 1
ATOM 729 O O . ILE A 1 94 ? -9.474 17.695 7.941 1.00 94.12 94 ILE A O 1
ATOM 733 N N . LYS A 1 95 ? -9.616 19.660 6.847 1.00 92.31 95 LYS A N 1
ATOM 734 C CA . LYS A 1 95 ? -10.785 20.173 7.570 1.00 92.31 95 LYS A CA 1
ATOM 735 C C . LYS A 1 95 ? -12.087 19.646 6.954 1.00 92.31 95 LYS A C 1
ATOM 737 O O . LYS A 1 95 ? -12.089 19.020 5.895 1.00 92.31 95 LYS A O 1
ATOM 742 N N . ASN A 1 96 ? -13.211 19.907 7.622 1.00 90.06 96 ASN A N 1
ATOM 743 C CA . ASN A 1 96 ? -14.533 19.491 7.151 1.00 90.06 96 ASN A CA 1
ATOM 744 C C . ASN A 1 96 ? -14.803 20.001 5.724 1.00 90.06 96 ASN A C 1
ATOM 746 O O . ASN A 1 96 ? -14.679 21.193 5.451 1.00 90.06 96 ASN A O 1
ATOM 750 N N . GLY A 1 97 ? -15.176 19.093 4.822 1.00 86.81 97 GLY A N 1
ATOM 751 C CA . GLY A 1 97 ? -15.479 19.388 3.418 1.00 86.81 97 GLY A CA 1
ATOM 752 C C . GLY A 1 97 ? -14.275 19.736 2.537 1.00 86.81 97 GLY A C 1
ATOM 753 O O . GLY A 1 97 ? -14.458 19.975 1.344 1.00 86.81 97 GLY A O 1
ATOM 754 N N . GLU A 1 98 ? -13.057 19.742 3.079 1.00 92.25 98 GLU A N 1
ATOM 755 C CA . GLU A 1 98 ? -11.849 20.066 2.328 1.00 92.25 98 GLU A CA 1
ATOM 756 C C . GLU A 1 98 ? -11.416 18.890 1.439 1.00 92.25 98 GLU A C 1
ATOM 758 O O . GLU A 1 98 ? -11.530 17.715 1.795 1.00 92.25 98 GLU A O 1
ATOM 763 N N . THR A 1 99 ? -10.890 19.207 0.256 1.00 93.06 99 THR A N 1
ATOM 764 C CA . THR A 1 99 ? -10.266 18.234 -0.645 1.00 93.06 99 THR A CA 1
ATOM 765 C C . THR A 1 99 ? -8.820 18.631 -0.874 1.00 93.06 99 THR A C 1
ATOM 767 O O . THR A 1 99 ? -8.530 19.781 -1.189 1.00 93.06 99 THR A O 1
ATOM 770 N N . LYS A 1 100 ? -7.907 17.665 -0.763 1.00 93.38 100 LYS A N 1
ATOM 771 C CA . LYS A 1 100 ? -6.470 17.898 -0.929 1.00 93.38 100 LYS A CA 1
ATOM 772 C C . LYS A 1 100 ? -5.903 17.081 -2.081 1.00 93.38 100 LYS A C 1
ATOM 774 O O . LYS A 1 100 ? -6.204 15.891 -2.216 1.00 93.38 100 LYS A O 1
ATOM 779 N N . THR A 1 101 ? -5.067 17.715 -2.896 1.00 94.75 101 THR A N 1
ATOM 780 C CA . THR A 1 101 ? -4.402 17.102 -4.053 1.00 94.75 101 THR A CA 1
ATOM 781 C C . THR A 1 101 ? -2.896 17.127 -3.844 1.00 94.75 101 THR A C 1
ATOM 783 O O . THR A 1 101 ? -2.336 18.171 -3.521 1.00 94.75 101 THR A O 1
ATOM 786 N N . HIS A 1 102 ? -2.237 15.985 -4.052 1.00 94.31 102 HIS A N 1
ATOM 787 C CA . HIS A 1 102 ? -0.786 15.847 -3.924 1.00 94.31 102 HIS A CA 1
ATOM 788 C C . HIS A 1 102 ? -0.156 15.643 -5.297 1.00 94.31 102 HIS A C 1
ATOM 790 O O . HIS A 1 102 ? -0.567 14.754 -6.040 1.00 94.31 102 HIS A O 1
ATOM 796 N N . LYS A 1 103 ? 0.851 16.454 -5.630 1.00 94.38 103 LYS A N 1
ATOM 797 C CA . LYS A 1 103 ? 1.686 16.263 -6.822 1.00 94.38 103 LYS A CA 1
ATOM 798 C C . LYS A 1 103 ? 2.974 15.574 -6.400 1.00 94.38 103 LYS A C 1
ATOM 800 O O . LYS A 1 103 ? 3.737 16.126 -5.612 1.00 94.38 103 LYS A O 1
ATOM 805 N N . ILE A 1 104 ? 3.206 14.367 -6.905 1.00 91.62 104 ILE A N 1
ATOM 8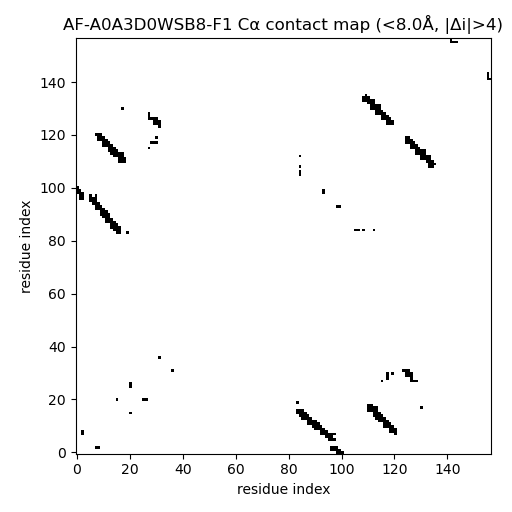06 C CA . ILE A 1 104 ? 4.316 13.519 -6.466 1.00 91.62 104 ILE A CA 1
ATOM 807 C C . ILE A 1 104 ? 5.156 13.167 -7.681 1.00 91.62 104 ILE A C 1
ATOM 809 O O . ILE A 1 104 ? 4.673 12.560 -8.631 1.00 91.62 104 ILE A O 1
ATOM 813 N N . LYS A 1 105 ? 6.431 13.556 -7.646 1.00 90.62 105 LYS A N 1
ATOM 814 C CA . LYS A 1 105 ? 7.396 13.204 -8.688 1.00 90.62 105 LYS A CA 1
ATOM 815 C C . LYS A 1 105 ? 7.918 11.794 -8.430 1.00 90.62 105 LYS A C 1
ATOM 817 O O . LYS A 1 105 ? 8.497 11.554 -7.369 1.00 90.62 105 LYS A O 1
ATOM 822 N N . LEU A 1 106 ? 7.718 10.874 -9.367 1.00 88.00 106 LEU A N 1
ATOM 823 C CA . LEU A 1 106 ? 8.296 9.530 -9.312 1.00 88.00 106 LEU A CA 1
ATOM 824 C C . LEU A 1 106 ? 9.696 9.526 -9.956 1.00 88.00 106 LEU A C 1
ATOM 826 O O . LEU A 1 106 ? 9.956 10.353 -10.834 1.00 88.00 106 LEU A O 1
ATOM 830 N N . PRO A 1 107 ? 10.621 8.661 -9.498 1.00 85.75 107 PRO A N 1
ATOM 831 C CA . PRO A 1 107 ? 11.866 8.415 -10.224 1.00 85.75 107 PRO A CA 1
ATOM 832 C C . PRO A 1 107 ? 11.575 7.750 -11.585 1.00 85.75 107 PRO A C 1
ATOM 834 O O . PRO A 1 107 ? 10.442 7.316 -11.809 1.00 85.75 107 PRO A O 1
ATOM 837 N N . PRO A 1 108 ? 12.572 7.642 -12.486 1.00 83.44 108 PRO A N 1
ATOM 838 C CA . PRO A 1 108 ? 12.443 6.838 -13.698 1.00 83.44 108 PRO A CA 1
ATOM 839 C C . PRO A 1 108 ? 12.024 5.412 -13.332 1.00 83.44 108 PRO A C 1
ATOM 841 O O . PRO A 1 108 ? 12.768 4.687 -12.674 1.00 83.44 108 PRO A O 1
ATOM 844 N N . TYR A 1 109 ? 10.800 5.056 -13.702 1.00 85.38 109 TYR A N 1
ATOM 845 C CA . TYR A 1 109 ? 10.171 3.786 -13.382 1.00 85.38 109 TYR A CA 1
ATOM 846 C C . TYR A 1 109 ? 9.172 3.443 -14.481 1.00 85.38 109 TYR A C 1
ATOM 848 O O . TYR A 1 109 ? 8.529 4.331 -15.044 1.00 85.38 109 TYR A O 1
ATOM 856 N N . VAL A 1 110 ? 9.061 2.153 -14.769 1.00 86.81 110 VAL A N 1
ATOM 857 C CA . VAL A 1 110 ? 8.138 1.597 -15.752 1.00 86.81 110 VAL A CA 1
ATOM 858 C C . VAL A 1 110 ? 7.457 0.412 -15.095 1.00 86.81 110 VAL A C 1
ATOM 860 O O . VAL A 1 110 ? 8.134 -0.490 -14.609 1.00 86.81 110 VAL A O 1
ATOM 863 N N . GLY A 1 111 ? 6.130 0.422 -15.083 1.00 89.56 111 GLY A N 1
ATOM 864 C CA . GLY A 1 111 ? 5.335 -0.615 -14.439 1.00 89.56 111 GLY A CA 1
ATOM 865 C C . GLY A 1 111 ? 4.043 -0.049 -13.872 1.00 89.56 111 GLY A C 1
ATOM 866 O O . GLY A 1 111 ? 3.446 0.858 -14.454 1.00 89.56 111 GLY A O 1
ATOM 867 N N . SER A 1 112 ? 3.622 -0.558 -12.722 1.00 93.56 112 SER A N 1
ATOM 868 C CA . SER A 1 112 ? 2.400 -0.140 -12.038 1.00 93.56 112 SER A CA 1
ATOM 869 C C . SER A 1 112 ? 2.720 0.194 -10.592 1.00 93.56 112 SER A C 1
ATOM 871 O O . SER A 1 112 ? 3.423 -0.552 -9.924 1.00 93.56 112 SER A O 1
ATOM 873 N N . VAL A 1 113 ? 2.193 1.308 -10.094 1.00 95.19 113 VAL A N 1
ATOM 874 C CA . VAL A 1 113 ? 2.299 1.662 -8.675 1.00 95.19 113 VAL A CA 1
ATOM 875 C C . VAL A 1 113 ? 0.924 1.612 -8.024 1.00 95.19 113 VAL A C 1
ATOM 877 O O . VAL A 1 113 ? -0.051 2.133 -8.576 1.00 95.19 113 VAL A O 1
ATOM 880 N N . ARG A 1 114 ? 0.844 1.034 -6.826 1.00 96.75 114 ARG A N 1
ATOM 881 C CA . ARG A 1 114 ? -0.314 1.144 -5.943 1.00 96.75 114 ARG A CA 1
ATOM 882 C C . ARG A 1 114 ? -0.205 2.411 -5.123 1.00 96.75 114 ARG A C 1
ATOM 884 O O . ARG A 1 114 ? 0.764 2.613 -4.393 1.00 96.75 114 ARG A O 1
ATOM 891 N N . VAL A 1 115 ? -1.224 3.252 -5.211 1.00 96.44 115 VAL A N 1
ATOM 892 C CA . VAL A 1 115 ? -1.410 4.390 -4.315 1.00 96.44 115 VAL A CA 1
ATOM 893 C C . VAL A 1 115 ? -2.380 3.967 -3.223 1.00 96.44 115 VAL A C 1
ATOM 895 O O . VAL A 1 115 ? -3.536 3.673 -3.509 1.00 96.44 115 VAL A O 1
ATOM 898 N N . MET A 1 116 ? -1.914 3.945 -1.981 1.00 97.56 116 MET A N 1
ATOM 899 C CA . MET A 1 116 ? -2.664 3.532 -0.800 1.00 97.56 116 MET A CA 1
ATOM 900 C C . MET A 1 116 ? -2.864 4.728 0.124 1.00 97.56 116 MET A C 1
ATOM 902 O O . MET A 1 116 ? -1.930 5.485 0.391 1.00 97.56 116 MET A O 1
ATOM 906 N N . VAL A 1 117 ? -4.081 4.891 0.627 1.00 96.50 117 VAL A N 1
ATOM 907 C CA . VAL A 1 117 ? -4.448 5.908 1.611 1.00 96.50 117 VAL A CA 1
ATOM 908 C C . VAL A 1 117 ? -4.989 5.204 2.839 1.00 96.50 117 VAL A C 1
ATOM 910 O O . VAL A 1 117 ? -5.900 4.386 2.726 1.00 96.50 117 VAL A O 1
ATOM 913 N N . VAL A 1 118 ? -4.466 5.567 4.007 1.00 95.94 118 VAL A N 1
ATOM 914 C CA . VAL A 1 118 ? -5.014 5.160 5.304 1.00 95.94 118 VAL A CA 1
ATOM 915 C C . VAL A 1 118 ? -5.364 6.423 6.073 1.00 95.94 118 VAL A C 1
ATOM 917 O O . VAL A 1 118 ? -4.530 7.316 6.212 1.00 95.94 118 VAL A O 1
ATOM 920 N N . ALA A 1 119 ? -6.605 6.520 6.533 1.00 95.56 119 ALA A N 1
ATOM 921 C CA . ALA A 1 119 ? -7.151 7.687 7.206 1.00 95.56 119 ALA A CA 1
ATOM 922 C C . ALA A 1 119 ? -7.741 7.324 8.571 1.00 95.56 119 ALA A C 1
ATOM 924 O O . ALA A 1 119 ? -8.271 6.229 8.765 1.00 95.56 119 ALA A O 1
ATOM 925 N N . GLY A 1 120 ? -7.676 8.276 9.497 1.00 94.31 120 GLY A N 1
ATOM 926 C CA . GLY A 1 120 ? -8.272 8.194 10.822 1.00 94.31 120 GLY A CA 1
ATOM 927 C C . GLY A 1 120 ? -8.747 9.562 11.315 1.00 94.31 120 GLY A C 1
ATOM 928 O O . GLY A 1 120 ? -8.152 10.598 11.007 1.00 94.31 120 GLY A O 1
ATOM 929 N N . GLY A 1 121 ? -9.826 9.571 12.093 1.00 92.75 121 GLY A N 1
ATOM 930 C CA . GLY A 1 121 ? -10.350 10.771 12.742 1.00 92.75 121 GLY A CA 1
ATOM 931 C C . GLY A 1 121 ? -11.525 10.452 13.660 1.00 92.75 121 GLY A C 1
ATOM 932 O O . GLY A 1 121 ? -12.477 9.806 13.237 1.00 92.75 121 GLY A O 1
ATOM 933 N N . ASN A 1 122 ? -11.468 10.909 14.914 1.00 89.19 122 ASN A N 1
ATOM 934 C CA . ASN A 1 122 ? -12.533 10.766 15.920 1.00 89.19 122 ASN A CA 1
ATOM 935 C C . ASN A 1 122 ? -13.136 9.344 16.011 1.00 89.19 122 ASN A C 1
ATOM 937 O O . ASN A 1 122 ? -14.355 9.185 16.002 1.00 89.19 122 ASN A O 1
ATOM 941 N N . GLY A 1 123 ? -12.287 8.311 16.054 1.00 88.00 123 GLY A N 1
ATOM 942 C CA . GLY A 1 123 ? -12.710 6.903 16.127 1.00 88.00 123 GLY A CA 1
ATOM 943 C C . GLY A 1 123 ? -13.214 6.304 14.808 1.00 88.00 123 GLY A C 1
ATOM 944 O O . GLY A 1 123 ? -13.521 5.121 14.755 1.00 88.00 123 GLY A O 1
ATOM 945 N N . ALA A 1 124 ? -13.280 7.079 13.725 1.00 91.69 124 ALA A N 1
ATOM 946 C CA . ALA A 1 124 ? -13.522 6.558 12.386 1.00 91.69 124 ALA A CA 1
ATOM 947 C C . ALA A 1 124 ? -12.193 6.290 11.674 1.00 91.69 124 ALA A C 1
ATOM 949 O O . ALA A 1 124 ? -11.264 7.100 11.743 1.00 91.69 124 ALA A O 1
ATOM 950 N N . TYR A 1 125 ? -12.132 5.179 10.945 1.00 94.19 125 TYR A N 1
ATOM 951 C CA . TYR A 1 125 ? -10.988 4.795 10.126 1.00 94.19 125 TYR A CA 1
ATOM 952 C C . TYR A 1 125 ? -11.450 4.476 8.710 1.00 94.19 125 TYR A C 1
ATOM 954 O O . TYR A 1 125 ? -12.578 4.032 8.495 1.00 94.19 125 TYR A O 1
ATOM 962 N N . GLY A 1 126 ? -10.572 4.692 7.739 1.00 93.06 126 GLY A N 1
ATOM 963 C CA . GLY A 1 126 ? -10.834 4.351 6.351 1.00 93.06 126 GLY A CA 1
ATOM 964 C C . GLY A 1 126 ? -9.553 3.992 5.623 1.00 93.06 126 GLY A C 1
ATOM 965 O O . GLY A 1 126 ? -8.483 4.521 5.925 1.00 93.06 126 GLY A O 1
ATOM 966 N N . SER A 1 127 ? -9.667 3.109 4.643 1.00 95.69 127 SER A N 1
ATOM 967 C CA . SER A 1 127 ? -8.596 2.816 3.702 1.00 95.69 127 SER A CA 1
ATOM 968 C C . SER A 1 127 ? -9.129 2.848 2.275 1.00 95.69 127 SER A C 1
ATOM 970 O O . SER A 1 127 ? -10.305 2.585 2.019 1.00 95.69 127 SER A O 1
ATOM 972 N N . ALA A 1 128 ? -8.267 3.232 1.341 1.00 95.69 128 ALA A N 1
ATOM 973 C CA . ALA A 1 128 ? -8.557 3.198 -0.083 1.00 95.69 128 ALA A CA 1
ATOM 974 C C . ALA A 1 128 ? -7.265 2.955 -0.858 1.00 95.69 128 ALA A C 1
ATO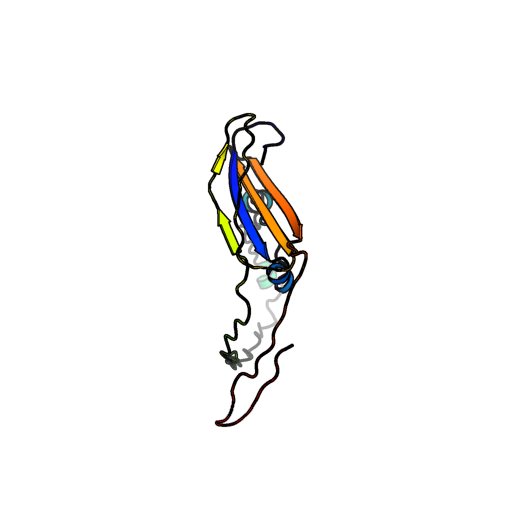M 976 O O . ALA A 1 128 ? -6.201 3.444 -0.478 1.00 95.69 128 ALA A O 1
ATOM 977 N N . GLU A 1 129 ? -7.366 2.244 -1.970 1.00 96.19 129 GLU A N 1
ATOM 978 C CA . GLU A 1 129 ? -6.239 1.957 -2.849 1.00 96.19 129 GLU A CA 1
ATOM 979 C C . GLU A 1 129 ? -6.613 2.210 -4.308 1.00 96.19 129 GLU A C 1
ATOM 981 O O . GLU A 1 129 ? -7.782 2.137 -4.696 1.00 96.19 129 GLU A O 1
ATOM 986 N N . LYS A 1 130 ? -5.612 2.543 -5.122 1.00 96.50 130 LYS A N 1
ATOM 987 C CA . LYS A 1 130 ? -5.757 2.643 -6.571 1.00 96.50 130 LYS A CA 1
ATOM 988 C C . LYS A 1 130 ? -4.443 2.319 -7.266 1.00 96.50 130 LYS A C 1
ATOM 990 O O . LYS A 1 130 ? -3.429 2.963 -6.999 1.00 96.50 130 LYS A O 1
ATOM 995 N N . THR A 1 131 ? -4.490 1.392 -8.212 1.00 96.19 131 THR A N 1
ATOM 996 C CA . THR A 1 131 ? -3.349 1.061 -9.069 1.00 96.19 131 THR A CA 1
ATOM 997 C C . THR A 1 131 ? -3.281 2.018 -10.258 1.00 96.19 131 THR A C 1
ATOM 999 O O . THR A 1 131 ? -4.294 2.334 -10.888 1.00 96.19 131 THR A O 1
ATOM 1002 N N . VAL A 1 132 ? -2.081 2.519 -10.549 1.00 94.56 132 VAL A N 1
ATOM 1003 C CA . VAL A 1 132 ? -1.812 3.468 -11.634 1.00 94.56 132 VAL A CA 1
ATOM 1004 C C . VAL A 1 132 ? -0.635 2.963 -12.462 1.00 94.56 132 VAL A C 1
ATOM 1006 O O . VAL A 1 132 ? 0.461 2.770 -11.940 1.00 94.56 132 VAL A O 1
ATOM 1009 N N . ALA A 1 133 ? -0.855 2.783 -13.765 1.00 92.62 133 ALA A N 1
ATOM 1010 C CA . ALA A 1 133 ? 0.201 2.417 -14.702 1.00 92.62 133 ALA A CA 1
ATOM 1011 C C . ALA A 1 133 ? 1.122 3.617 -14.988 1.00 92.62 133 ALA A C 1
ATOM 1013 O O . ALA A 1 133 ? 0.655 4.704 -15.338 1.00 92.62 133 ALA A O 1
ATOM 1014 N N . VAL A 1 134 ? 2.431 3.402 -14.876 1.00 90.12 134 VAL A N 1
ATOM 1015 C CA . VAL A 1 134 ? 3.494 4.359 -15.192 1.00 90.12 134 VAL A CA 1
ATOM 1016 C C . VAL A 1 134 ? 4.210 3.867 -16.446 1.00 90.12 134 VAL A C 1
ATOM 1018 O O . VAL A 1 134 ? 4.933 2.872 -16.418 1.00 90.12 134 VAL A O 1
ATOM 1021 N N . LYS A 1 135 ? 3.987 4.560 -17.565 1.00 86.25 135 LYS A N 1
ATOM 1022 C CA . LYS A 1 135 ? 4.560 4.216 -18.871 1.00 86.25 135 LYS A CA 1
ATOM 1023 C C . LYS A 1 135 ? 5.152 5.442 -19.555 1.00 86.25 135 LYS A C 1
ATOM 1025 O O . LYS A 1 135 ? 4.582 6.529 -19.475 1.00 86.25 135 LYS A O 1
ATOM 1030 N N . ASN A 1 136 ? 6.252 5.232 -20.271 1.00 82.25 136 ASN A N 1
ATOM 1031 C CA . ASN A 1 136 ? 6.833 6.212 -21.185 1.00 82.25 136 ASN A CA 1
ATOM 1032 C C . ASN A 1 136 ? 6.415 5.875 -22.623 1.00 82.25 136 ASN A C 1
ATOM 1034 O O . ASN A 1 136 ? 6.210 4.708 -22.946 1.00 82.25 136 ASN A O 1
ATOM 1038 N N . ALA A 1 137 ? 6.286 6.888 -23.484 1.00 83.38 137 ALA A N 1
ATOM 1039 C CA . ALA A 1 137 ? 5.892 6.691 -24.884 1.00 83.38 137 ALA A CA 1
ATOM 1040 C C . ALA A 1 137 ? 6.964 5.958 -25.714 1.00 83.38 137 ALA A C 1
ATOM 1042 O O . ALA A 1 137 ? 6.628 5.246 -26.654 1.00 83.38 137 ALA A O 1
ATOM 1043 N N . LEU A 1 138 ? 8.239 6.114 -25.346 1.00 82.62 138 LEU A N 1
ATOM 1044 C CA . LEU A 1 138 ? 9.385 5.444 -25.952 1.00 82.62 138 LEU A CA 1
ATOM 1045 C C . LEU A 1 138 ? 10.342 5.013 -24.838 1.00 82.62 138 LEU A C 1
ATOM 1047 O O . LEU A 1 138 ? 10.586 5.774 -23.898 1.00 82.62 138 LEU A O 1
ATOM 1051 N N . MET A 1 139 ? 10.862 3.793 -24.932 1.00 74.81 139 MET A N 1
ATOM 1052 C CA . MET A 1 139 ? 11.814 3.227 -23.979 1.00 74.81 139 MET A CA 1
ATOM 1053 C C . MET A 1 139 ? 12.979 2.619 -24.746 1.00 74.81 139 MET A C 1
ATOM 1055 O O . MET A 1 139 ? 12.760 1.892 -25.711 1.00 74.81 139 MET A O 1
ATOM 1059 N N . THR A 1 140 ? 14.198 2.898 -24.300 1.00 76.75 140 THR A N 1
ATOM 1060 C CA . THR A 1 140 ? 15.414 2.259 -24.800 1.00 76.75 140 THR A CA 1
ATOM 1061 C C . THR A 1 140 ? 16.030 1.452 -23.664 1.00 76.75 140 THR A C 1
ATOM 1063 O O . THR A 1 140 ? 16.146 1.931 -22.535 1.00 76.75 140 THR A O 1
ATOM 1066 N N . LEU A 1 141 ? 16.368 0.195 -23.942 1.00 73.06 141 LEU A N 1
ATOM 1067 C CA . LEU A 1 141 ? 17.048 -0.684 -22.999 1.00 73.06 141 LEU A CA 1
ATOM 1068 C C . LEU A 1 141 ? 18.352 -1.138 -23.642 1.00 73.06 141 LEU A C 1
ATOM 1070 O O . LEU A 1 141 ? 18.375 -2.117 -24.378 1.00 73.06 141 LEU A O 1
ATOM 1074 N N . SER A 1 142 ? 19.431 -0.420 -23.359 1.00 79.19 142 SER A N 1
ATOM 1075 C CA . SER A 1 142 ? 20.758 -0.801 -23.829 1.00 79.19 142 SER A CA 1
ATOM 1076 C C . SER A 1 142 ? 21.389 -1.765 -22.825 1.00 79.19 142 SER A C 1
ATOM 1078 O O . SER A 1 142 ? 21.507 -1.459 -21.636 1.00 79.19 142 SER A O 1
ATOM 1080 N N . THR A 1 143 ? 21.772 -2.952 -23.286 1.00 78.50 143 THR A N 1
ATOM 1081 C CA . THR A 1 143 ? 22.393 -3.987 -22.451 1.00 78.50 143 THR A CA 1
ATOM 1082 C C . THR A 1 143 ? 23.892 -4.038 -22.704 1.00 78.50 143 THR A C 1
ATOM 1084 O O . THR A 1 143 ? 24.319 -4.305 -23.823 1.00 78.50 143 THR A O 1
ATOM 1087 N N . LEU A 1 144 ? 24.684 -3.819 -21.655 1.00 83.12 144 LEU A N 1
ATOM 1088 C CA . LEU A 1 144 ? 26.142 -3.920 -21.690 1.00 83.12 144 LEU A CA 1
ATOM 1089 C C . LEU A 1 144 ? 26.629 -5.201 -20.996 1.00 83.12 144 LEU A C 1
ATOM 1091 O O . LEU A 1 144 ? 26.030 -5.610 -19.992 1.00 83.12 144 LEU A O 1
ATOM 1095 N N . PRO A 1 145 ? 27.730 -5.815 -21.468 1.00 84.69 145 PRO A N 1
ATOM 1096 C CA . PRO A 1 145 ? 28.408 -6.861 -20.715 1.00 84.69 145 PRO A CA 1
ATOM 1097 C C . PRO A 1 145 ? 28.998 -6.293 -19.415 1.00 84.69 145 PRO A C 1
ATOM 1099 O O . PRO A 1 145 ? 29.372 -5.125 -19.331 1.00 84.69 145 PRO A O 1
ATOM 1102 N N . ARG A 1 146 ? 29.065 -7.125 -18.366 1.00 81.69 146 ARG A N 1
ATOM 1103 C CA . ARG A 1 146 ? 29.562 -6.707 -17.038 1.00 81.69 146 ARG A CA 1
ATOM 1104 C C . ARG A 1 146 ? 31.073 -6.495 -16.991 1.00 81.69 146 ARG A C 1
ATOM 1106 O O . ARG A 1 146 ? 31.552 -5.765 -16.130 1.00 81.69 146 ARG A O 1
ATOM 1113 N N . VAL A 1 147 ? 31.799 -7.190 -17.857 1.00 86.75 147 VAL A N 1
ATOM 1114 C CA . VAL A 1 147 ? 33.256 -7.166 -17.973 1.00 86.75 147 VAL A CA 1
ATOM 1115 C C . VAL A 1 147 ? 33.575 -7.145 -19.458 1.00 86.75 147 VAL A C 1
ATOM 1117 O O . VAL A 1 147 ? 32.843 -7.741 -20.248 1.00 86.75 147 VAL A O 1
ATOM 1120 N N . LEU A 1 148 ? 34.638 -6.436 -19.809 1.00 89.06 148 LEU A N 1
ATOM 1121 C CA . LEU A 1 148 ? 35.114 -6.276 -21.171 1.00 89.06 148 LEU A CA 1
ATOM 1122 C C . LEU A 1 148 ? 36.646 -6.331 -21.107 1.00 89.06 148 LEU A C 1
ATOM 1124 O O . LEU A 1 148 ? 37.256 -5.668 -20.260 1.00 89.06 148 LEU A O 1
ATOM 1128 N N . GLY A 1 149 ? 37.247 -7.203 -21.908 1.00 92.12 149 GLY A N 1
ATOM 1129 C CA . GLY A 1 149 ? 38.690 -7.402 -21.973 1.00 92.12 149 GLY A CA 1
ATOM 1130 C C . GLY A 1 149 ? 39.396 -6.272 -22.735 1.00 92.12 149 GLY A C 1
ATOM 1131 O O . GLY A 1 149 ? 38.795 -5.641 -23.605 1.00 92.12 149 GLY A O 1
ATOM 1132 N N . PRO A 1 150 ? 40.680 -5.984 -22.453 1.00 91.50 150 PRO A N 1
ATOM 1133 C CA . PRO A 1 150 ? 41.431 -5.005 -23.235 1.00 91.50 150 PRO A CA 1
ATOM 1134 C C . PRO A 1 150 ? 41.437 -5.364 -24.732 1.00 91.50 150 PRO A C 1
ATOM 1136 O O . PRO A 1 150 ? 41.886 -6.445 -25.102 1.00 91.50 150 PRO A O 1
ATOM 1139 N N . GLY A 1 151 ? 40.965 -4.449 -25.584 1.00 91.38 151 GLY A N 1
ATOM 1140 C CA . GLY A 1 151 ? 40.925 -4.620 -27.043 1.00 91.38 151 GLY A CA 1
ATOM 1141 C C . GLY A 1 151 ? 39.633 -5.225 -27.607 1.00 91.38 151 GLY A C 1
ATOM 1142 O O . GLY A 1 151 ? 39.531 -5.371 -28.821 1.00 91.38 151 GLY A O 1
ATOM 1143 N N . GLU A 1 152 ? 38.649 -5.560 -26.770 1.00 91.94 152 GLU A N 1
ATOM 1144 C CA . GLU A 1 152 ? 37.336 -6.000 -27.253 1.00 91.94 152 GLU A CA 1
ATOM 1145 C C . GLU A 1 152 ? 36.487 -4.803 -27.726 1.00 91.94 152 GLU A C 1
ATOM 1147 O O . GLU A 1 152 ? 36.480 -3.735 -27.111 1.00 91.94 152 GLU A O 1
ATOM 1152 N N . GLU A 1 153 ? 35.737 -4.992 -28.813 1.00 87.19 153 GLU A N 1
ATOM 1153 C CA . GLU A 1 153 ? 34.747 -4.032 -29.311 1.00 87.19 153 GLU A CA 1
ATOM 1154 C C . GLU A 1 153 ? 33.335 -4.562 -29.049 1.00 87.19 153 GLU A C 1
ATOM 1156 O O . GLU A 1 153 ? 33.040 -5.734 -29.284 1.00 87.19 153 GLU A O 1
ATOM 1161 N N . VAL A 1 154 ? 32.442 -3.695 -28.566 1.00 85.62 154 VAL A N 1
ATOM 1162 C CA . VAL A 1 154 ? 31.043 -4.048 -28.297 1.00 85.62 154 VAL A CA 1
ATOM 1163 C C . VAL A 1 154 ? 30.124 -3.087 -29.027 1.00 85.62 154 VAL A C 1
ATOM 1165 O O . VAL A 1 154 ? 30.267 -1.869 -28.933 1.00 85.62 154 VAL A O 1
ATOM 1168 N N . TRP A 1 155 ? 29.148 -3.655 -29.728 1.00 79.56 155 TRP A N 1
ATOM 1169 C CA . TRP A 1 155 ? 28.111 -2.915 -30.431 1.00 79.56 155 TRP A CA 1
ATOM 1170 C C . TRP A 1 155 ? 26.841 -2.880 -29.576 1.00 79.56 155 TRP A C 1
ATOM 1172 O O . TRP A 1 155 ? 26.313 -3.934 -29.214 1.00 79.56 155 TRP A O 1
ATOM 1182 N N . LEU A 1 156 ? 26.369 -1.682 -29.221 1.00 79.56 156 LEU A N 1
ATOM 1183 C C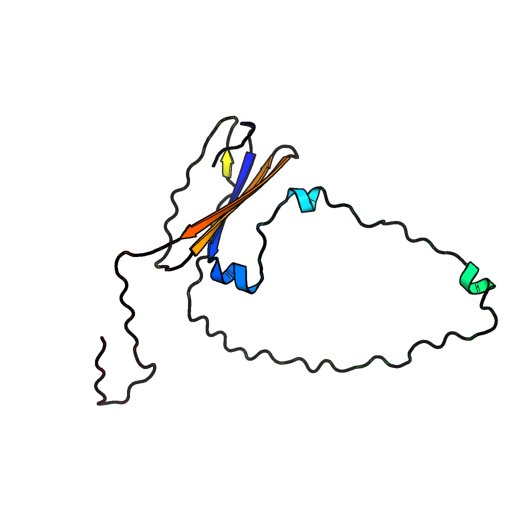A . LEU A 1 156 ? 25.109 -1.506 -28.497 1.00 79.56 156 LEU A CA 1
ATOM 1184 C C . LEU A 1 156 ? 24.004 -1.143 -29.494 1.00 79.56 156 LEU A C 1
ATOM 1186 O O . LEU A 1 156 ? 24.176 -0.160 -30.220 1.00 79.56 156 LEU A O 1
ATOM 1190 N N . PRO A 1 157 ? 22.881 -1.878 -29.510 1.00 66.69 157 PRO A N 1
ATOM 1191 C CA . PRO A 1 157 ? 21.654 -1.405 -30.135 1.00 66.69 157 PRO A CA 1
ATOM 1192 C C . PRO A 1 157 ? 20.963 -0.305 -29.307 1.00 66.69 157 PRO A C 1
ATOM 1194 O O . PRO A 1 157 ? 21.128 -0.260 -28.058 1.00 66.69 157 PRO A O 1
#